Protein AF-A0A2Z3HBB1-F1 (afdb_monomer)

Organism: NCBI:txid114

Structure (mmCIF, N/CA/C/O backbone):
data_AF-A0A2Z3HBB1-F1
#
_entry.id   AF-A0A2Z3HBB1-F1
#
loop_
_atom_site.group_PDB
_atom_site.id
_atom_site.type_symbol
_atom_site.label_atom_id
_atom_site.label_alt_id
_atom_site.label_comp_id
_atom_site.label_asym_id
_atom_site.label_entity_id
_atom_site.label_seq_id
_atom_site.pdbx_PDB_ins_code
_atom_site.Cartn_x
_atom_site.Cartn_y
_atom_site.Cartn_z
_atom_site.occupancy
_atom_site.B_iso_or_equiv
_atom_site.auth_seq_id
_atom_site.auth_comp_id
_atom_site.auth_asym_id
_atom_site.auth_atom_id
_atom_site.pdbx_PDB_model_num
ATOM 1 N N . MET A 1 1 ? -20.429 -11.881 -7.041 1.00 44.66 1 MET A N 1
ATOM 2 C CA . MET A 1 1 ? -19.719 -11.447 -5.819 1.00 44.66 1 MET A CA 1
ATOM 3 C C . MET A 1 1 ? -20.066 -9.989 -5.595 1.00 44.66 1 MET A C 1
ATOM 5 O O . MET A 1 1 ? -19.911 -9.208 -6.522 1.00 44.66 1 MET A O 1
ATOM 9 N N . THR A 1 2 ? -20.620 -9.633 -4.442 1.00 61.44 2 THR A N 1
ATOM 10 C CA . THR A 1 2 ? -20.939 -8.241 -4.102 1.00 61.44 2 THR A CA 1
ATOM 11 C C . THR A 1 2 ? -19.709 -7.586 -3.489 1.00 61.44 2 THR A C 1
ATOM 13 O O . THR A 1 2 ? -19.249 -8.008 -2.430 1.00 61.44 2 THR A O 1
ATOM 16 N N . THR A 1 3 ? -19.158 -6.582 -4.163 1.00 69.81 3 THR A N 1
ATOM 17 C CA . THR A 1 3 ? -18.052 -5.777 -3.636 1.00 69.81 3 THR A CA 1
ATOM 18 C C . THR A 1 3 ? -18.630 -4.656 -2.782 1.00 69.81 3 THR A C 1
ATOM 20 O O . THR A 1 3 ? -19.320 -3.782 -3.300 1.00 69.81 3 THR A O 1
ATOM 23 N N . THR A 1 4 ? -18.345 -4.665 -1.482 1.00 82.00 4 THR A N 1
ATOM 24 C CA . THR A 1 4 ? -18.682 -3.549 -0.590 1.00 82.00 4 THR A CA 1
ATOM 25 C C . THR A 1 4 ? -17.540 -2.539 -0.606 1.00 82.00 4 THR A C 1
ATOM 27 O O . THR A 1 4 ? -16.408 -2.883 -0.268 1.00 82.00 4 THR A O 1
ATOM 30 N N . ILE A 1 5 ? -17.830 -1.298 -1.000 1.00 85.38 5 ILE A N 1
ATOM 31 C CA . ILE A 1 5 ? -16.864 -0.193 -1.006 1.00 85.38 5 ILE A CA 1
ATOM 32 C C . ILE A 1 5 ? -17.086 0.643 0.255 1.00 85.38 5 ILE A C 1
ATOM 34 O O . ILE A 1 5 ? -18.198 1.103 0.503 1.00 85.38 5 ILE A O 1
ATOM 38 N N . ILE A 1 6 ? -16.028 0.837 1.042 1.00 82.62 6 ILE A N 1
ATOM 39 C CA . ILE A 1 6 ? -16.025 1.720 2.213 1.00 82.62 6 ILE A CA 1
ATOM 40 C C . ILE A 1 6 ? -15.044 2.854 1.922 1.00 82.62 6 ILE A C 1
ATOM 42 O O . ILE A 1 6 ? -13.855 2.606 1.724 1.00 82.62 6 ILE A O 1
ATOM 46 N N . THR A 1 7 ? -15.542 4.090 1.887 1.00 87.12 7 THR A N 1
ATOM 47 C CA . THR A 1 7 ? -14.730 5.292 1.651 1.00 87.12 7 THR A CA 1
ATOM 48 C C . THR A 1 7 ? -14.559 6.060 2.955 1.00 87.12 7 THR A C 1
ATOM 50 O O . THR A 1 7 ? -15.537 6.361 3.633 1.00 87.12 7 THR A O 1
ATOM 53 N N . ILE A 1 8 ? -13.312 6.388 3.296 1.00 84.6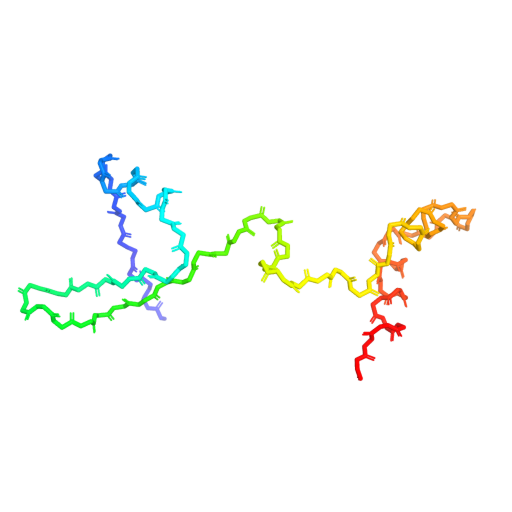9 8 ILE A N 1
ATOM 54 C CA . ILE A 1 8 ? -12.957 7.193 4.469 1.00 84.69 8 ILE A CA 1
ATOM 55 C C . ILE A 1 8 ? -12.558 8.585 3.972 1.00 84.69 8 ILE A C 1
ATOM 57 O O . ILE A 1 8 ? -11.620 8.704 3.188 1.00 84.69 8 ILE A O 1
ATOM 61 N N . THR A 1 9 ? -13.265 9.626 4.417 1.00 91.81 9 THR A N 1
ATOM 62 C CA . THR A 1 9 ? -13.032 11.028 4.008 1.00 91.81 9 THR A CA 1
ATOM 63 C C . THR A 1 9 ? -12.550 11.926 5.146 1.00 91.81 9 THR A C 1
ATOM 65 O O . THR A 1 9 ? -12.468 13.138 4.969 1.00 91.81 9 THR A O 1
ATOM 68 N N . ASP A 1 10 ? -12.261 11.359 6.318 1.00 92.56 10 ASP A N 1
ATOM 69 C CA . ASP A 1 10 ? -11.770 12.121 7.466 1.00 92.56 10 ASP A CA 1
ATOM 70 C C . ASP A 1 10 ? -10.355 12.666 7.178 1.00 92.56 10 ASP A C 1
ATOM 72 O O . ASP A 1 10 ? -9.426 11.875 6.978 1.00 92.56 10 ASP A O 1
ATOM 76 N N . PRO A 1 11 ? -10.167 13.998 7.122 1.00 90.06 11 PRO A N 1
ATOM 77 C CA . PRO A 1 11 ? -8.908 14.588 6.682 1.00 90.06 11 PRO A CA 1
ATOM 78 C C . PRO A 1 11 ? -7.763 14.359 7.675 1.00 90.06 11 PRO A C 1
ATOM 80 O O . PRO A 1 11 ? -6.622 14.167 7.252 1.00 90.06 11 PRO A O 1
ATOM 83 N N . GLU A 1 12 ? -8.039 14.336 8.981 1.00 92.38 12 GLU A N 1
ATOM 84 C CA . GLU A 1 12 ? -7.008 14.094 9.994 1.00 92.38 12 GLU A CA 1
ATOM 85 C C . GLU A 1 12 ? -6.535 12.642 9.970 1.00 92.38 12 GLU A C 1
ATOM 87 O O . GLU A 1 12 ? -5.338 12.358 10.066 1.00 92.38 12 GLU A O 1
ATOM 92 N N . LEU A 1 13 ? -7.471 11.707 9.825 1.00 88.12 13 LEU A N 1
ATOM 93 C CA . LEU A 1 13 ? -7.179 10.289 9.707 1.00 88.12 13 LEU A CA 1
ATOM 94 C C . LEU A 1 13 ? -6.384 10.003 8.435 1.00 88.12 13 LEU A C 1
ATOM 96 O O . LEU A 1 13 ? -5.397 9.271 8.485 1.00 88.12 13 LEU A O 1
ATOM 100 N N . LEU A 1 14 ? -6.770 10.606 7.310 1.00 88.50 14 LEU A N 1
ATOM 101 C CA . LEU A 1 14 ? -6.036 10.478 6.054 1.00 88.50 14 LEU A CA 1
ATOM 102 C C . LEU A 1 14 ? -4.617 11.049 6.163 1.00 88.50 14 LEU A C 1
ATOM 104 O O . LEU A 1 14 ? -3.684 10.421 5.668 1.00 88.50 14 LEU A O 1
ATOM 108 N N . ALA A 1 15 ? -4.423 12.171 6.863 1.00 87.00 15 ALA A N 1
ATOM 109 C CA . ALA A 1 15 ? -3.091 12.715 7.122 1.00 87.00 15 ALA A CA 1
ATOM 110 C C . ALA A 1 15 ? -2.229 11.756 7.966 1.00 87.00 15 ALA A C 1
ATOM 112 O O . ALA A 1 15 ? -1.072 11.506 7.630 1.00 87.00 15 ALA A O 1
ATOM 113 N N . LYS A 1 16 ? -2.798 11.156 9.021 1.00 86.06 16 LYS A N 1
ATOM 114 C CA . LYS A 1 16 ? -2.105 10.156 9.855 1.00 86.06 16 LYS A CA 1
ATOM 115 C C . LYS A 1 16 ? -1.766 8.886 9.076 1.00 86.06 16 LYS A C 1
ATOM 117 O O . LYS A 1 16 ? -0.676 8.35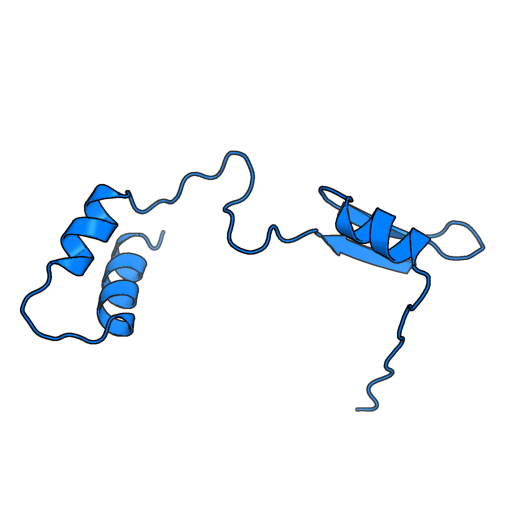6 9.244 1.00 86.06 16 LYS A O 1
ATOM 122 N N . LEU A 1 17 ? -2.670 8.414 8.216 1.00 85.31 17 LEU A N 1
ATOM 123 C CA . LEU A 1 17 ? -2.430 7.265 7.337 1.00 85.31 17 LEU A CA 1
ATOM 124 C C . LEU A 1 17 ? -1.334 7.557 6.307 1.00 85.31 17 LEU A C 1
ATOM 126 O O . LEU A 1 17 ? -0.500 6.695 6.057 1.00 85.31 17 LEU A O 1
ATOM 130 N N . ALA A 1 18 ? -1.317 8.763 5.732 1.00 82.94 18 ALA A N 1
ATOM 131 C CA . ALA A 1 18 ? -0.298 9.178 4.771 1.00 82.94 18 ALA A CA 1
ATOM 132 C C . ALA A 1 18 ? 1.094 9.322 5.405 1.00 82.94 18 ALA A C 1
ATOM 134 O O . ALA A 1 18 ? 2.095 9.061 4.744 1.00 82.94 18 ALA A O 1
ATOM 135 N N . ALA A 1 19 ? 1.155 9.729 6.675 1.00 83.44 19 ALA A N 1
ATOM 136 C CA . ALA A 1 19 ? 2.396 9.856 7.435 1.00 83.44 19 ALA A CA 1
ATOM 137 C C . ALA A 1 19 ? 2.836 8.552 8.125 1.00 83.44 19 ALA A C 1
ATOM 139 O O . ALA A 1 19 ? 3.936 8.498 8.674 1.00 83.44 19 ALA A O 1
ATOM 140 N N . ALA A 1 20 ? 1.987 7.522 8.154 1.00 82.12 20 ALA A N 1
ATOM 141 C CA . ALA A 1 20 ? 2.318 6.263 8.802 1.00 82.12 20 ALA A CA 1
ATOM 142 C C . ALA A 1 20 ? 3.439 5.544 8.037 1.00 82.12 20 ALA A C 1
ATOM 144 O O . ALA A 1 20 ? 3.384 5.404 6.817 1.00 82.12 20 ALA A O 1
ATOM 145 N N . GLU A 1 21 ? 4.432 5.045 8.772 1.00 79.94 21 GLU A N 1
ATOM 146 C CA . GLU A 1 21 ? 5.458 4.136 8.262 1.00 79.94 21 GLU A CA 1
ATOM 147 C C . GLU A 1 21 ? 5.244 2.740 8.869 1.00 79.94 21 GLU A C 1
ATOM 149 O O . GLU A 1 21 ? 5.026 2.593 10.073 1.00 79.94 21 GLU A O 1
ATOM 154 N N . GLY A 1 22 ? 5.327 1.696 8.046 1.00 78.38 22 GLY A N 1
ATOM 155 C CA . GLY A 1 22 ? 5.236 0.302 8.474 1.00 78.38 22 GLY A CA 1
ATOM 156 C C . GLY A 1 22 ? 3.815 -0.271 8.458 1.00 78.38 22 GLY A C 1
ATOM 157 O O . GLY A 1 22 ? 3.052 -0.096 7.507 1.00 78.38 22 GLY A O 1
ATOM 158 N N . ARG A 1 23 ? 3.473 -1.048 9.490 1.00 83.69 23 ARG A N 1
ATOM 159 C CA . ARG A 1 23 ? 2.211 -1.796 9.543 1.00 83.69 23 ARG A CA 1
ATOM 160 C C . ARG A 1 23 ? 1.114 -0.986 10.226 1.00 83.69 23 ARG A C 1
ATOM 162 O O . ARG A 1 23 ? 1.206 -0.666 11.408 1.00 83.69 23 ARG A O 1
ATOM 169 N N . ILE A 1 24 ? 0.031 -0.744 9.503 1.00 88.56 24 ILE A N 1
ATOM 170 C CA . ILE A 1 24 ? -1.186 -0.089 9.981 1.00 88.56 24 ILE A CA 1
ATOM 171 C C . ILE A 1 24 ? -2.167 -1.166 10.456 1.00 88.56 24 ILE A C 1
ATOM 173 O O . ILE A 1 24 ? -2.437 -2.137 9.745 1.00 88.56 24 ILE A O 1
ATOM 177 N N . VAL A 1 25 ? -2.722 -0.997 11.659 1.00 90.19 25 VAL A N 1
ATOM 178 C CA . VAL A 1 25 ? -3.721 -1.905 12.246 1.00 90.19 25 VAL A CA 1
ATOM 179 C C . VAL A 1 25 ? -5.029 -1.150 12.447 1.00 90.19 25 VAL A C 1
ATOM 181 O O . VAL A 1 25 ? -5.090 -0.194 13.216 1.00 90.19 25 VAL A O 1
ATOM 184 N N . PHE A 1 26 ? -6.089 -1.610 11.792 1.00 89.06 26 PHE A N 1
ATOM 185 C CA . PHE A 1 26 ? -7.446 -1.109 11.976 1.00 89.06 26 PHE A CA 1
ATOM 186 C C . PHE A 1 26 ? -8.103 -1.897 13.102 1.00 89.06 26 PHE A C 1
ATOM 188 O O . PHE A 1 26 ? -8.275 -3.116 12.988 1.00 89.06 26 PHE A O 1
ATOM 195 N N . ARG A 1 27 ? -8.445 -1.210 14.193 1.00 91.88 27 ARG A N 1
ATOM 196 C CA . ARG A 1 27 ? -9.113 -1.810 15.351 1.00 91.88 27 ARG A CA 1
ATOM 197 C C . ARG A 1 27 ? -10.597 -1.474 15.374 1.00 91.88 27 ARG A C 1
ATOM 199 O O . ARG A 1 27 ? -10.995 -0.394 14.944 1.00 91.88 27 ARG A O 1
ATOM 206 N N . GLY A 1 28 ? -11.390 -2.418 15.864 1.00 89.38 28 GLY A N 1
ATOM 207 C CA . GLY A 1 28 ? -12.809 -2.229 16.124 1.00 89.38 28 GLY A CA 1
ATOM 208 C C . GLY A 1 28 ? -13.057 -1.484 17.441 1.00 89.38 28 GLY A C 1
ATOM 209 O O . GLY A 1 28 ? -12.112 -1.200 18.183 1.00 89.38 28 GLY A O 1
ATOM 210 N N . PRO A 1 29 ? -14.325 -1.174 17.759 1.00 89.31 29 PRO A N 1
ATOM 211 C CA . PRO A 1 29 ? -14.700 -0.439 18.970 1.00 89.31 29 PRO A CA 1
ATOM 212 C C . PRO A 1 29 ? -14.291 -1.136 20.274 1.00 89.31 29 PRO A C 1
ATOM 214 O O . PRO A 1 29 ? -13.997 -0.466 21.259 1.00 89.31 29 PRO A O 1
ATOM 217 N N . SER A 1 30 ? -14.238 -2.471 20.283 1.00 92.19 30 SER A N 1
ATOM 218 C CA . SER A 1 30 ? -13.775 -3.274 21.424 1.00 92.19 30 SER A CA 1
ATOM 219 C C . SER A 1 30 ? -12.250 -3.449 21.474 1.00 92.19 30 SER A C 1
ATOM 221 O O . SER A 1 30 ? -11.729 -4.113 22.369 1.00 92.19 30 SER A O 1
ATOM 223 N N . GLY A 1 31 ? -11.512 -2.821 20.554 1.00 88.88 31 GLY A N 1
ATOM 224 C CA . GLY A 1 31 ? -10.051 -2.824 20.522 1.00 88.88 31 GLY A CA 1
ATOM 225 C C . GLY A 1 31 ? -9.425 -4.036 19.827 1.00 88.88 31 GLY A C 1
ATOM 226 O O . GLY A 1 31 ? -8.200 -4.098 19.715 1.00 88.88 31 GLY A O 1
ATOM 227 N N . GLU A 1 32 ? -10.210 -4.980 19.319 1.00 91.06 32 GLU A N 1
ATOM 228 C CA . GLU A 1 32 ? -9.747 -6.099 18.501 1.00 91.06 32 GLU A CA 1
ATOM 229 C C . GLU A 1 32 ? -9.239 -5.630 17.133 1.00 91.06 32 GLU A C 1
ATOM 231 O O . GLU A 1 32 ? -9.726 -4.652 16.569 1.00 91.06 32 GLU A O 1
ATOM 236 N N . ALA A 1 33 ? -8.248 -6.328 16.577 1.00 89.12 33 ALA A N 1
ATOM 237 C CA . ALA A 1 33 ? -7.751 -6.036 15.236 1.00 89.12 33 ALA A CA 1
ATOM 238 C C . ALA A 1 33 ? -8.713 -6.600 14.178 1.00 89.12 33 ALA A C 1
ATOM 240 O O . ALA A 1 33 ? -8.924 -7.808 14.106 1.00 89.12 33 ALA A O 1
ATOM 241 N N . VAL A 1 34 ? -9.261 -5.725 13.335 1.00 91.06 34 VAL A N 1
ATOM 242 C CA . VAL A 1 34 ? -10.233 -6.076 12.288 1.00 91.06 34 VAL A CA 1
ATOM 243 C C . VAL A 1 34 ? -9.541 -6.243 10.934 1.00 91.06 34 VAL A C 1
ATOM 245 O O . VAL A 1 34 ? -9.872 -7.151 10.169 1.00 91.06 34 VAL A O 1
ATOM 248 N N . LYS A 1 35 ? -8.559 -5.381 10.627 1.00 85.81 35 LYS A N 1
ATOM 249 C CA . LYS A 1 35 ? -7.750 -5.427 9.395 1.00 85.81 35 LYS A CA 1
ATOM 250 C C . LYS A 1 35 ? -6.339 -4.900 9.630 1.00 85.81 35 LYS A C 1
ATOM 252 O O . LYS A 1 35 ? -6.102 -4.131 10.556 1.00 85.81 35 LYS A O 1
ATOM 257 N N . THR A 1 36 ? -5.414 -5.264 8.746 1.00 88.50 36 THR A N 1
ATOM 258 C CA . THR A 1 36 ? -4.078 -4.658 8.687 1.00 88.50 36 THR A CA 1
ATOM 259 C C . THR A 1 36 ? -3.717 -4.279 7.261 1.00 88.50 36 THR A C 1
ATOM 261 O O . THR A 1 36 ? -4.128 -4.970 6.330 1.00 88.50 36 THR A O 1
ATOM 264 N N . ALA A 1 37 ? -2.937 -3.215 7.104 1.00 83.81 37 ALA A N 1
ATOM 265 C CA . ALA A 1 37 ? -2.342 -2.806 5.839 1.00 83.81 37 ALA A CA 1
ATOM 266 C C . ALA A 1 37 ? -0.860 -2.506 6.057 1.00 83.81 37 ALA A C 1
ATOM 268 O O . ALA A 1 37 ? -0.500 -1.890 7.056 1.00 83.81 37 ALA A O 1
ATOM 269 N N . ASP A 1 38 ? -0.012 -2.929 5.130 1.00 78.62 38 ASP A N 1
ATOM 270 C CA . ASP A 1 38 ? 1.396 -2.553 5.126 1.00 78.62 38 ASP A CA 1
ATOM 271 C C . ASP A 1 38 ? 1.579 -1.350 4.206 1.00 78.62 38 ASP A C 1
ATOM 273 O O . ASP A 1 38 ? 1.070 -1.325 3.080 1.00 78.62 38 ASP A O 1
ATOM 277 N N . THR A 1 39 ? 2.286 -0.329 4.684 1.00 71.44 39 THR A N 1
ATOM 278 C CA . THR A 1 39 ? 2.635 0.820 3.852 1.00 71.44 39 THR A CA 1
ATOM 279 C C . THR A 1 39 ? 3.644 0.362 2.814 1.00 71.44 39 THR A C 1
ATOM 281 O O . THR A 1 39 ? 4.821 0.156 3.112 1.00 71.44 39 THR A O 1
ATOM 284 N N . VAL A 1 40 ? 3.185 0.193 1.580 1.00 62.56 40 VAL A N 1
ATOM 285 C CA . VAL A 1 40 ? 4.079 -0.021 0.448 1.00 62.56 40 VAL A CA 1
ATOM 286 C C . VAL A 1 40 ? 4.626 1.348 0.062 1.00 62.56 40 VAL A C 1
ATOM 288 O O . VAL A 1 40 ? 3.891 2.183 -0.468 1.00 62.56 40 VAL A O 1
ATOM 291 N N . THR A 1 41 ? 5.904 1.604 0.348 1.00 56.97 41 THR A N 1
ATOM 292 C CA . THR A 1 41 ? 6.604 2.789 -0.161 1.00 56.97 41 THR A CA 1
ATOM 293 C C . THR A 1 41 ? 6.463 2.808 -1.676 1.00 56.97 41 THR A C 1
ATOM 295 O O . THR A 1 41 ? 6.971 1.930 -2.374 1.00 56.97 41 THR A O 1
ATOM 298 N N . ARG A 1 42 ? 5.721 3.788 -2.196 1.00 52.22 42 ARG A N 1
ATOM 299 C CA . ARG A 1 42 ? 5.436 3.925 -3.626 1.00 52.22 42 ARG A CA 1
ATOM 300 C C . ARG A 1 42 ? 6.766 4.114 -4.370 1.00 52.22 42 ARG A C 1
ATOM 302 O O . ARG A 1 42 ? 7.347 5.190 -4.327 1.00 52.22 42 ARG A O 1
ATOM 309 N N . GLY A 1 43 ? 7.257 3.051 -5.008 1.00 54.88 43 GLY A N 1
ATOM 310 C CA . GLY A 1 43 ? 8.451 3.066 -5.863 1.00 54.88 43 GLY A CA 1
ATOM 311 C C . GLY A 1 43 ? 9.808 2.870 -5.172 1.00 54.88 43 GLY A C 1
ATOM 312 O O . GLY A 1 43 ? 10.823 2.938 -5.854 1.00 54.88 43 GLY A O 1
ATOM 313 N N . GLY A 1 44 ? 9.852 2.617 -3.860 1.00 55.38 44 GLY A N 1
ATOM 314 C CA . GLY A 1 44 ? 11.104 2.390 -3.128 1.00 55.38 44 GLY A CA 1
ATOM 315 C C . GLY A 1 44 ? 11.258 0.938 -2.689 1.00 55.38 44 GLY A C 1
ATOM 316 O O . GLY A 1 44 ? 10.308 0.347 -2.173 1.00 55.38 44 GLY A O 1
ATOM 317 N N . LEU A 1 45 ? 12.459 0.375 -2.849 1.00 55.19 45 LEU A N 1
ATOM 318 C CA . LEU A 1 45 ? 12.805 -0.890 -2.201 1.00 55.19 45 LEU A CA 1
ATOM 319 C C . LEU A 1 45 ? 12.676 -0.741 -0.672 1.00 55.19 45 LEU A C 1
ATOM 321 O O . LEU A 1 45 ? 12.959 0.338 -0.142 1.00 55.19 45 LEU A O 1
ATOM 325 N N . PRO A 1 46 ? 12.247 -1.790 0.052 1.00 57.00 46 PRO A N 1
ATOM 326 C CA . PRO A 1 46 ? 12.187 -1.763 1.510 1.00 57.00 46 PRO A CA 1
ATOM 327 C C . PRO A 1 46 ? 13.529 -1.332 2.125 1.00 57.00 46 PRO A C 1
ATOM 329 O O . PRO A 1 46 ? 14.593 -1.648 1.591 1.00 57.00 46 PRO A O 1
ATOM 332 N N . ARG A 1 47 ? 13.504 -0.636 3.272 1.00 52.66 47 ARG A N 1
ATOM 333 C CA . ARG A 1 47 ? 14.732 -0.237 3.986 1.00 52.66 47 ARG A CA 1
ATOM 334 C C . ARG A 1 47 ? 15.628 -1.460 4.229 1.00 52.66 47 ARG A C 1
ATOM 336 O O . ARG A 1 47 ? 15.201 -2.425 4.853 1.00 52.66 47 ARG A O 1
ATOM 343 N N . GLY A 1 48 ? 16.869 -1.400 3.742 1.00 59.81 48 GLY A N 1
ATOM 344 C CA . GLY A 1 48 ? 17.858 -2.481 3.855 1.00 59.81 48 GLY A CA 1
ATOM 345 C C . GLY A 1 48 ? 17.889 -3.459 2.676 1.00 59.81 48 GLY A C 1
ATOM 346 O O . GLY A 1 48 ? 18.824 -4.250 2.579 1.00 59.81 48 GLY A O 1
ATOM 347 N N . VAL A 1 49 ? 16.931 -3.379 1.749 1.00 58.19 49 VAL A N 1
ATOM 348 C CA . VAL A 1 49 ? 16.931 -4.165 0.512 1.00 58.19 49 VAL A CA 1
ATOM 349 C C . VAL A 1 49 ? 17.588 -3.332 -0.585 1.00 58.19 49 VAL A C 1
ATOM 351 O O . VAL A 1 49 ?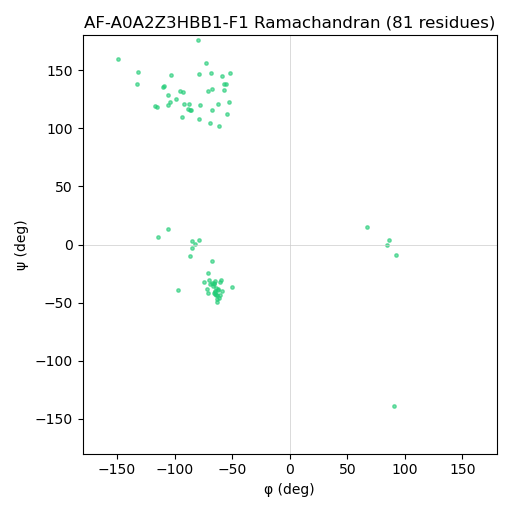 17.042 -2.325 -1.032 1.00 58.19 49 VAL A O 1
ATOM 354 N N . LYS A 1 50 ? 18.788 -3.736 -1.011 1.00 61.53 50 LYS A N 1
ATOM 355 C CA . LYS A 1 50 ? 19.418 -3.192 -2.220 1.00 61.53 50 LYS A CA 1
ATOM 356 C C . LYS A 1 50 ? 18.799 -3.853 -3.447 1.00 61.53 50 LYS A C 1
ATOM 358 O O . LYS A 1 50 ? 18.433 -5.026 -3.391 1.00 61.53 50 LYS A O 1
ATOM 363 N N . SER A 1 51 ? 18.687 -3.104 -4.544 1.00 65.94 51 SER A N 1
ATOM 364 C CA . SER A 1 51 ? 18.316 -3.692 -5.831 1.00 65.94 51 SER A CA 1
ATOM 365 C C . SER A 1 51 ? 19.337 -4.787 -6.148 1.00 65.94 51 SER A C 1
ATOM 367 O O . SER A 1 51 ? 20.534 -4.531 -6.000 1.00 65.94 51 SER A O 1
ATOM 369 N N . PRO A 1 52 ? 18.909 -5.993 -6.558 1.00 69.50 52 PRO A N 1
ATOM 370 C CA . PRO A 1 52 ? 19.843 -7.006 -7.038 1.00 69.50 52 PRO A CA 1
ATOM 371 C C . PRO A 1 52 ? 20.492 -6.595 -8.368 1.00 69.50 52 PRO A C 1
ATOM 373 O O . PRO A 1 52 ? 21.482 -7.201 -8.760 1.00 69.50 52 PRO A O 1
ATOM 376 N N . ILE A 1 53 ? 19.930 -5.583 -9.037 1.00 77.62 53 ILE A N 1
ATOM 377 C CA . ILE A 1 53 ? 20.416 -5.007 -10.289 1.00 77.62 53 ILE A CA 1
ATOM 378 C C . ILE A 1 53 ? 21.094 -3.680 -9.953 1.00 77.62 53 ILE A C 1
ATOM 3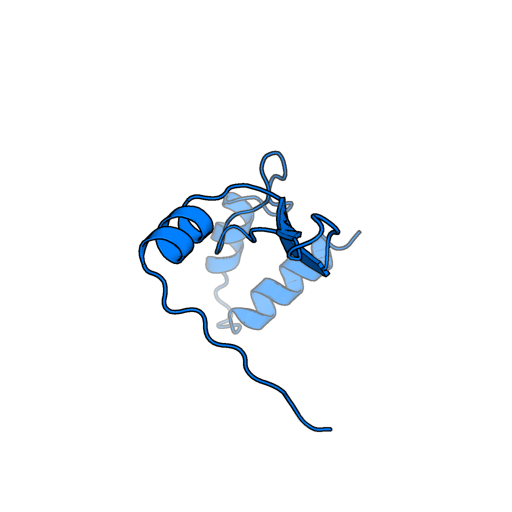80 O O . ILE A 1 53 ? 20.458 -2.801 -9.359 1.00 77.62 53 ILE A O 1
ATOM 384 N N . SER A 1 54 ? 22.363 -3.539 -10.319 1.00 77.50 54 SER A N 1
ATOM 385 C CA . SER A 1 54 ? 23.117 -2.300 -10.115 1.00 77.50 54 SER A CA 1
ATOM 386 C C . SER A 1 54 ? 22.682 -1.186 -11.075 1.00 77.50 54 SER A C 1
ATOM 388 O O . SER A 1 54 ? 22.179 -1.444 -12.170 1.00 77.50 54 SER A O 1
ATOM 390 N N . ASP A 1 55 ? 22.913 0.071 -10.686 1.00 75.88 55 ASP A N 1
ATOM 391 C CA . ASP A 1 55 ? 22.634 1.231 -11.546 1.00 75.88 55 ASP A CA 1
ATOM 392 C C . ASP A 1 55 ? 23.450 1.184 -12.851 1.00 75.88 55 ASP A C 1
ATOM 394 O O . ASP A 1 55 ? 22.965 1.585 -13.908 1.00 75.88 55 ASP A O 1
ATOM 398 N N . GLU A 1 56 ? 24.662 0.628 -12.793 1.00 77.25 56 GLU A N 1
ATOM 399 C CA . GLU A 1 56 ? 25.539 0.409 -13.948 1.00 77.25 56 GLU A CA 1
ATOM 400 C C . GLU A 1 56 ? 24.941 -0.611 -14.926 1.00 77.25 56 GLU A C 1
ATOM 402 O O . GLU A 1 56 ? 24.932 -0.377 -16.133 1.00 77.25 56 GLU A O 1
ATOM 407 N N . GLU A 1 57 ? 24.359 -1.705 -14.426 1.00 73.19 57 GLU A N 1
ATOM 408 C CA . GLU A 1 57 ? 23.667 -2.694 -15.263 1.00 73.19 57 GLU A CA 1
ATOM 409 C C . GLU A 1 57 ? 22.394 -2.133 -15.905 1.00 73.19 57 GLU A C 1
ATOM 411 O O . GLU A 1 57 ? 22.086 -2.459 -17.053 1.00 73.19 57 GLU A O 1
ATOM 416 N N . ILE A 1 58 ? 21.665 -1.267 -15.194 1.00 77.50 58 ILE A N 1
ATOM 417 C CA . ILE A 1 58 ? 20.497 -0.566 -15.743 1.00 77.50 58 ILE A CA 1
ATOM 418 C C . ILE A 1 58 ? 20.930 0.371 -16.875 1.00 77.50 58 ILE A C 1
ATOM 420 O O . ILE A 1 58 ? 20.265 0.438 -17.911 1.00 77.50 58 ILE A O 1
ATOM 424 N N . GLU A 1 59 ? 22.038 1.086 -16.699 1.00 78.50 59 GLU A N 1
ATOM 425 C CA . GLU A 1 59 ? 22.534 2.031 -17.694 1.00 78.50 59 GLU A CA 1
ATOM 426 C C . GLU A 1 59 ? 23.111 1.324 -18.930 1.00 78.50 59 GLU A C 1
ATOM 428 O O . GLU A 1 59 ? 22.838 1.736 -20.055 1.00 78.50 59 GLU A O 1
ATOM 433 N N . GLU A 1 60 ? 23.816 0.204 -18.762 1.00 77.31 60 GLU A N 1
ATOM 434 C CA . GLU A 1 60 ? 24.257 -0.641 -19.881 1.00 77.31 60 GLU A CA 1
ATOM 435 C C . GLU A 1 60 ? 23.075 -1.263 -20.637 1.00 77.31 60 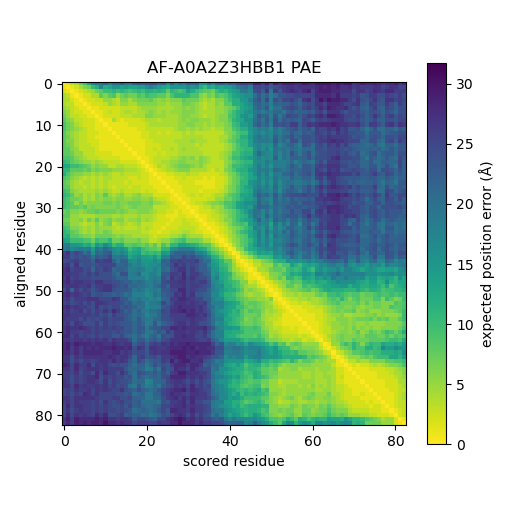GLU A C 1
ATOM 437 O O . GLU A 1 60 ? 23.071 -1.322 -21.867 1.00 77.31 60 GLU A O 1
ATOM 442 N N . ALA A 1 61 ? 22.019 -1.665 -19.929 1.00 72.69 61 ALA A N 1
ATOM 443 C CA . ALA A 1 61 ? 20.812 -2.183 -20.560 1.00 72.69 61 ALA A CA 1
ATOM 444 C C . ALA A 1 61 ? 20.073 -1.135 -21.410 1.00 72.69 61 ALA A C 1
ATOM 446 O O . ALA A 1 61 ? 19.474 -1.480 -22.429 1.00 72.69 61 ALA A O 1
ATOM 447 N N . ARG A 1 62 ? 20.140 0.147 -21.029 1.00 71.00 62 ARG A N 1
ATOM 448 C CA . ARG A 1 62 ? 19.579 1.263 -21.811 1.00 71.00 62 ARG A CA 1
ATOM 449 C C . ARG A 1 62 ? 20.357 1.553 -23.090 1.00 71.00 62 ARG A C 1
ATOM 451 O O . ARG A 1 62 ? 19.778 2.093 -24.027 1.00 71.00 62 ARG A O 1
ATOM 458 N N . LYS A 1 63 ? 21.640 1.188 -23.147 1.00 76.38 63 LYS A N 1
ATOM 459 C CA . LYS A 1 63 ? 22.508 1.395 -24.317 1.00 76.38 63 LYS A CA 1
ATOM 460 C C . LYS A 1 63 ? 22.298 0.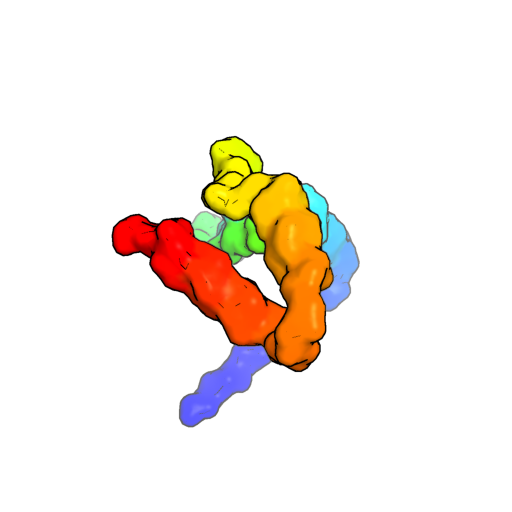360 -25.427 1.00 76.38 63 LYS A C 1
ATOM 462 O O . LYS A 1 63 ? 23.035 0.394 -26.411 1.00 76.38 63 LYS A O 1
ATOM 467 N N . GLN A 1 64 ? 21.334 -0.560 -25.300 1.00 65.94 64 GLN A N 1
ATOM 468 C CA . GLN A 1 64 ? 21.114 -1.593 -26.315 1.00 65.94 64 GLN A CA 1
ATOM 469 C C . GLN A 1 64 ? 20.725 -0.972 -27.675 1.00 65.94 64 GLN A C 1
ATOM 471 O O . GLN A 1 64 ? 19.712 -0.278 -27.771 1.00 65.94 64 GLN A O 1
ATOM 476 N N . PRO A 1 65 ? 21.513 -1.219 -28.740 1.00 59.78 65 PRO A N 1
ATOM 477 C CA . PRO A 1 65 ? 21.320 -0.601 -30.053 1.00 59.78 65 PRO A CA 1
ATOM 478 C C . PRO A 1 65 ? 20.301 -1.341 -30.933 1.00 59.78 65 PRO A C 1
ATOM 480 O O . PRO A 1 65 ? 20.035 -0.918 -32.054 1.00 59.78 65 PRO A O 1
ATOM 483 N N . ASP A 1 66 ? 19.757 -2.463 -30.460 1.00 73.50 66 ASP A N 1
ATOM 484 C CA . ASP A 1 66 ? 18.941 -3.391 -31.248 1.00 73.50 66 ASP A CA 1
ATOM 485 C C . ASP A 1 66 ? 17.463 -2.974 -31.372 1.00 73.50 66 ASP A C 1
ATOM 487 O O . ASP A 1 66 ? 16.680 -3.664 -32.022 1.00 73.50 66 ASP A O 1
ATOM 491 N N . GLY A 1 67 ? 17.074 -1.839 -30.775 1.00 67.62 67 GLY A N 1
ATOM 492 C CA . GLY A 1 67 ? 15.698 -1.337 -30.804 1.00 67.62 67 GLY A CA 1
ATOM 493 C C . GLY A 1 67 ? 14.707 -2.216 -30.035 1.00 67.62 67 GLY A C 1
ATOM 494 O O . GLY A 1 67 ? 13.498 -2.070 -30.222 1.00 67.62 67 GLY A O 1
ATOM 495 N N . SER A 1 68 ? 15.196 -3.126 -29.183 1.00 76.88 68 SER A N 1
ATOM 496 C CA . SER A 1 68 ? 14.345 -3.983 -28.361 1.00 76.88 68 SER A CA 1
ATOM 497 C C . SER A 1 68 ? 13.405 -3.148 -27.483 1.00 76.88 68 SER A C 1
ATOM 499 O O . SER A 1 68 ? 13.840 -2.172 -26.862 1.00 76.88 68 SER A O 1
ATOM 501 N N . PRO A 1 69 ? 12.124 -3.535 -27.350 1.00 79.00 69 PRO A N 1
ATOM 502 C CA . PRO A 1 69 ? 11.229 -2.919 -26.384 1.00 79.00 69 PRO A CA 1
ATOM 503 C C . 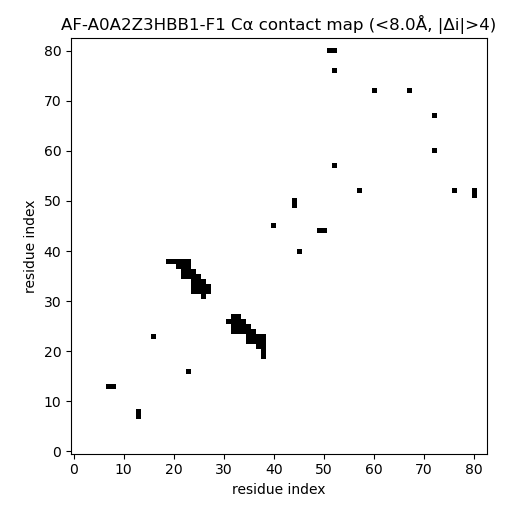PRO A 1 69 ? 11.818 -2.983 -24.970 1.00 79.00 69 PRO A C 1
ATOM 505 O O . PRO A 1 69 ? 12.319 -4.027 -24.546 1.00 79.00 69 PRO A O 1
ATOM 508 N N . LEU A 1 70 ? 11.688 -1.895 -24.199 1.00 76.06 70 LEU A N 1
ATOM 509 C CA . LEU A 1 70 ? 12.168 -1.838 -22.808 1.00 76.06 70 LEU A CA 1
ATOM 510 C C . LEU A 1 70 ? 11.684 -3.037 -21.975 1.00 76.06 70 LEU A C 1
ATOM 512 O O . LEU A 1 70 ? 12.420 -3.539 -21.133 1.00 76.06 70 LEU A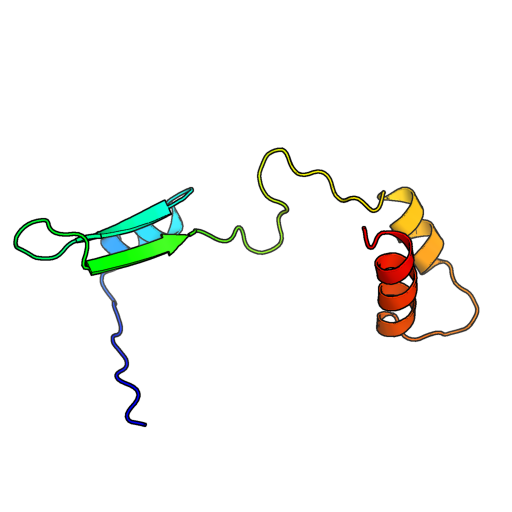 O 1
ATOM 516 N N . ALA A 1 71 ? 10.460 -3.511 -22.216 1.00 78.69 71 ALA A N 1
ATOM 517 C CA . ALA A 1 71 ? 9.893 -4.666 -21.525 1.00 78.69 71 ALA A CA 1
ATOM 518 C C . ALA A 1 71 ? 10.727 -5.949 -21.710 1.00 78.69 71 ALA A C 1
ATOM 520 O O . ALA A 1 71 ? 10.931 -6.686 -20.747 1.00 78.69 71 ALA A O 1
ATOM 521 N N . ASP A 1 72 ? 11.253 -6.194 -22.912 1.00 79.44 72 ASP A N 1
ATOM 522 C CA . ASP A 1 72 ? 12.075 -7.373 -23.208 1.00 79.44 72 ASP A CA 1
ATOM 523 C C . ASP A 1 72 ? 13.478 -7.257 -22.610 1.00 79.44 72 ASP A C 1
ATOM 525 O O . ASP A 1 72 ? 14.064 -8.255 -22.180 1.00 79.44 72 ASP A O 1
ATOM 529 N N . VAL A 1 73 ? 14.004 -6.033 -22.535 1.00 77.12 73 VAL A N 1
ATOM 530 C CA . VAL A 1 73 ? 15.256 -5.728 -21.835 1.00 77.12 73 VAL A CA 1
ATOM 531 C C . VAL A 1 73 ? 15.103 -6.029 -20.342 1.00 77.12 73 VAL A C 1
ATOM 533 O O . VAL A 1 73 ? 15.892 -6.789 -19.779 1.00 77.12 73 VAL A O 1
ATOM 536 N N . TRP A 1 74 ? 14.037 -5.529 -19.712 1.00 78.25 74 TRP A N 1
ATOM 537 C CA . TRP A 1 74 ? 13.740 -5.796 -18.303 1.00 78.25 74 TRP A CA 1
ATOM 538 C C . TRP A 1 74 ? 13.496 -7.276 -18.019 1.00 78.25 74 TRP A C 1
ATOM 540 O O . TRP A 1 74 ? 13.959 -7.782 -16.998 1.00 78.25 74 TRP A O 1
ATOM 550 N N . LYS A 1 75 ? 12.829 -7.994 -18.929 1.00 81.19 75 LYS A N 1
ATOM 551 C CA . LYS A 1 75 ? 12.616 -9.438 -18.803 1.00 81.19 75 LYS A CA 1
ATOM 552 C C . LYS A 1 75 ? 13.939 -10.210 -18.786 1.00 81.19 75 LYS A C 1
ATOM 554 O O . LYS A 1 75 ? 14.135 -11.035 -17.898 1.00 81.19 75 LYS A O 1
ATOM 559 N N . ARG A 1 76 ? 14.869 -9.895 -19.697 1.00 78.75 76 ARG A N 1
ATOM 560 C CA . ARG A 1 76 ? 16.212 -10.510 -19.745 1.00 78.75 76 ARG A CA 1
ATOM 561 C C . ARG A 1 76 ? 17.016 -10.253 -18.469 1.00 78.75 76 ARG A C 1
ATOM 563 O O . ARG A 1 76 ? 17.646 -11.170 -17.947 1.00 78.75 76 ARG A O 1
ATOM 570 N N . ILE A 1 77 ? 16.988 -9.022 -17.955 1.00 78.94 77 ILE A N 1
ATOM 571 C CA . ILE A 1 77 ? 17.667 -8.675 -16.697 1.00 78.94 77 ILE A CA 1
ATOM 572 C C . ILE A 1 77 ? 17.045 -9.459 -15.539 1.00 78.94 77 ILE A C 1
ATOM 574 O O . ILE A 1 77 ? 17.751 -10.085 -14.754 1.00 78.94 77 ILE A O 1
ATOM 578 N N . HIS A 1 78 ? 15.718 -9.495 -15.454 1.00 77.00 78 HIS A N 1
ATOM 579 C CA . HIS A 1 78 ? 15.026 -10.180 -14.369 1.00 77.00 78 HIS A CA 1
ATOM 580 C C . HIS A 1 78 ? 15.231 -11.706 -14.396 1.00 77.00 78 HIS A C 1
ATOM 582 O O . HIS A 1 78 ? 15.289 -12.333 -13.339 1.00 77.00 78 HIS A O 1
ATOM 588 N N . GLU A 1 79 ? 15.359 -12.323 -15.574 1.00 80.81 79 GLU A N 1
ATOM 589 C CA . GLU A 1 79 ? 15.710 -13.744 -15.707 1.00 80.81 79 GLU A CA 1
ATOM 590 C C . GLU A 1 79 ? 17.130 -14.042 -15.205 1.00 80.81 79 GLU A C 1
ATOM 592 O O . GLU A 1 79 ? 17.348 -15.089 -14.602 1.00 80.81 79 GLU A O 1
ATOM 597 N N . ARG A 1 80 ? 18.078 -13.111 -15.380 1.00 74.50 80 ARG A N 1
ATOM 598 C CA . ARG A 1 80 ? 19.469 -13.256 -14.914 1.00 74.50 80 ARG A CA 1
ATOM 599 C C . ARG A 1 80 ? 19.611 -13.188 -13.388 1.00 74.50 80 ARG A C 1
ATOM 601 O O . ARG A 1 80 ? 20.511 -13.817 -12.845 1.00 74.50 80 ARG A O 1
ATOM 608 N N . HIS A 1 81 ? 18.734 -12.445 -12.712 1.00 68.94 81 HIS A N 1
ATOM 609 C CA . HIS A 1 81 ? 18.751 -12.263 -11.251 1.00 68.94 81 HIS A CA 1
ATOM 610 C C . HIS A 1 81 ? 17.651 -13.049 -10.520 1.00 68.94 81 HIS A C 1
ATOM 612 O O . HIS A 1 81 ? 17.373 -12.788 -9.348 1.00 68.94 81 HIS A O 1
ATOM 618 N N . LYS A 1 82 ? 16.994 -13.997 -11.196 1.00 62.84 82 LYS A N 1
ATOM 619 C CA . LYS A 1 82 ? 16.047 -14.908 -10.550 1.00 62.84 82 LYS A CA 1
ATOM 620 C C . LYS A 1 82 ? 16.838 -15.888 -9.657 1.00 62.84 82 LYS A C 1
ATOM 622 O O . LYS A 1 82 ? 17.844 -16.405 -10.140 1.00 62.84 82 LYS A O 1
ATOM 627 N N . PRO A 1 83 ? 16.446 -16.109 -8.387 1.00 54.66 83 PRO A N 1
ATOM 628 C CA . PRO A 1 83 ? 17.098 -17.100 -7.529 1.00 54.66 83 PRO A CA 1
ATOM 629 C C . PRO A 1 83 ? 16.918 -18.528 -8.055 1.00 54.66 83 PRO A C 1
ATOM 631 O O . PRO A 1 83 ? 15.891 -18.788 -8.732 1.00 54.66 83 PRO A O 1
#

Mean predicted aligned error: 14.47 Å

Secondary structure (DSSP, 8-state):
----------HHHHHHHHH--SEEEEE-TTS-EEEEEE---TT-PPTT---SS-HHHHHHHHT-TT---HHHHHHHHHHHT--

pLDDT: mean 76.57, std 11.75, range [44.66, 92.56]

Foldseek 3Di:
DDDDDDDDDPPVVVVCVVPDAAKDFDADPVRDTPDIDTDDPVPDDPVPDDDPADPVNVVVLVPDPPPDDPVVSVVVVCVVPDD

Radius of gyration: 20.41 Å; Cα contact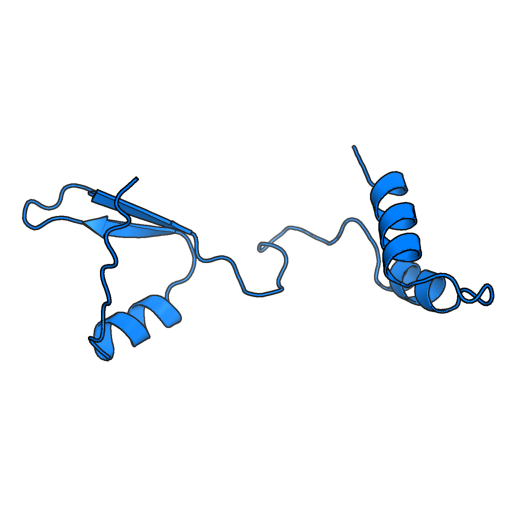s (8 Å, |Δi|>4): 39; chains: 1; bounding box: 46×32×53 Å

Nearest PDB structures (foldseek):
  3plx-assembly1_B  TM=4.382E-01  e=9.667E-01  Campylobacter jejuni subsp. jejuni NCTC 11168 = ATCC 700819

Solvent-accessible surface area (backbone atoms only — not comparable to full-atom values): 5667 Å² total; per-residue (Å²): 136,87,84,84,84,83,86,86,81,57,66,69,60,50,52,51,60,72,68,53,79,52,76,46,74,44,58,47,97,88,65,49,80,76,48,74,49,69,59,72,60,88,92,53,71,59,93,92,53,72,70,94,66,52,73,66,58,54,54,56,61,69,65,58,85,82,73,70,56,68,69,60,53,50,50,56,53,51,63,73,70,55,131

Sequence (83 aa):
MTTTIITITDPELLAKLAAAEGRIVFRGPSGEAVKTADTVTRGGLPRGVKSPISDEEIEEARKQPDGSPLADVWKRIHERHKP